Protein AF-A0A2V5WUJ1-F1 (afdb_monomer_lite)

Secondary structure (DSSP, 8-state):
-GGGGT--EEE----HHHHTT--EETTHHHHHHTPPEE-THHHHHHHHHHHHHHHHH-PPEEE-S---HHHHHHHHHHHHHT--EEE---HHHHH--GGGGG-HHHHHHTGGGGTTTTT--GGG-----TT-GGG--SSPPPP--

pLDDT: mean 93.85, std 9.17, range [52.97, 98.81]

Sequence (145 aa):
YARMFNLPVMDHCQDYSLVSDGVAHEGYWSTALGLDGWPAAGEEMIVARNIELAELTGAHLHCQHLSAAGSVRLIREALKRGVPVSGEACPHHFVLTDAAIAGSEKFWSSDGKGVFDCRNRESNRPAWLAYDTNLKMNPPLRSAR

Radius of gyration: 17.36 Å; chains: 1; bounding box: 37×26×53 Å

Foldseek 3Di:
DCVVVLHEDEDLQFDCVQQPVFQAAPDDLCVVVVGRHGYLCRRLVSLLVVLVVQVVPVHAYEYEADQHPNSVVSQVVSVVVVRNYYYDHDPCLVQDASLCLQWPVSCCVPVNVPPPPPDDDPVPDDTDHHRPSVQRDRVHGHHPD

Structure (mmCIF, N/CA/C/O backbone):
data_AF-A0A2V5WUJ1-F1
#
_entry.id   AF-A0A2V5WUJ1-F1
#
loop_
_atom_site.group_PDB
_atom_site.id
_atom_site.type_symbol
_atom_site.label_atom_id
_atom_site.label_alt_id
_atom_site.label_comp_id
_atom_site.label_asym_id
_atom_site.label_entity_id
_atom_site.label_seq_id
_atom_site.pdbx_PDB_ins_code
_atom_site.Cartn_x
_atom_site.Cartn_y
_atom_site.Cartn_z
_atom_site.occupancy
_atom_site.B_iso_or_equiv
_atom_site.auth_seq_id
_atom_site.auth_comp_id
_atom_site.auth_asym_id
_atom_site.auth_atom_id
_atom_site.pdbx_PDB_model_num
ATOM 1 N N . TYR A 1 1 ? -5.887 3.883 26.376 1.00 91.25 1 TYR A N 1
ATOM 2 C CA . TYR A 1 1 ? -6.236 5.246 26.834 1.00 91.25 1 TYR A CA 1
ATOM 3 C C . TYR A 1 1 ? -6.913 6.109 25.777 1.00 91.25 1 TYR A C 1
ATOM 5 O O . TYR A 1 1 ? -7.830 6.819 26.154 1.00 91.25 1 TYR A O 1
ATOM 13 N N . ALA A 1 2 ? -6.545 6.043 24.489 1.00 95.75 2 ALA A N 1
ATOM 14 C CA . ALA A 1 2 ? -7.122 6.889 23.428 1.00 95.75 2 ALA A CA 1
ATOM 15 C C . ALA A 1 2 ? -8.664 7.014 23.465 1.00 95.75 2 ALA A C 1
ATOM 17 O O . ALA A 1 2 ? -9.196 8.122 23.445 1.00 95.75 2 ALA A O 1
ATOM 18 N N . ARG A 1 3 ? -9.374 5.893 23.667 1.00 95.00 3 ARG A N 1
ATOM 19 C CA . ARG A 1 3 ? -10.841 5.860 23.809 1.00 95.00 3 ARG A CA 1
ATOM 20 C C . ARG A 1 3 ? -11.388 6.765 24.922 1.00 95.00 3 ARG A C 1
ATOM 22 O O . ARG A 1 3 ? -12.414 7.400 24.720 1.00 95.00 3 ARG A O 1
ATOM 29 N N . MET A 1 4 ? -10.710 6.854 26.070 1.00 96.88 4 MET A N 1
ATOM 30 C CA . MET A 1 4 ? -11.145 7.690 27.204 1.00 96.88 4 MET A CA 1
ATOM 31 C C . MET A 1 4 ? -11.163 9.182 26.858 1.00 96.88 4 MET A C 1
ATOM 33 O O . MET A 1 4 ? -11.898 9.943 27.475 1.00 96.88 4 MET A O 1
ATOM 37 N N . PHE A 1 5 ? -10.367 9.584 25.867 1.00 97.38 5 PHE A N 1
ATOM 38 C CA . PHE A 1 5 ? -10.249 10.960 25.394 1.00 97.38 5 PHE A CA 1
ATOM 39 C C . PHE A 1 5 ? -10.930 11.182 24.039 1.00 97.38 5 PHE A C 1
ATOM 41 O O . PHE A 1 5 ? -10.769 12.247 23.453 1.00 97.38 5 PHE A O 1
ATOM 48 N N . ASN A 1 6 ? -11.676 10.194 23.530 1.00 95.94 6 ASN A N 1
ATOM 49 C CA . ASN A 1 6 ? -12.287 10.238 22.200 1.00 95.94 6 ASN A CA 1
ATOM 50 C C . ASN A 1 6 ? -11.272 10.539 21.073 1.00 95.94 6 ASN A C 1
ATOM 52 O O . ASN A 1 6 ? -11.563 11.281 20.136 1.00 95.94 6 ASN A O 1
ATOM 56 N N . LEU A 1 7 ? -10.061 9.981 21.182 1.00 97.94 7 LEU A N 1
ATOM 57 C CA . LEU A 1 7 ? -9.000 10.128 20.185 1.00 97.94 7 LEU A CA 1
ATOM 58 C C . LEU A 1 7 ? -8.845 8.846 19.353 1.00 97.94 7 LEU A C 1
ATOM 60 O O . LEU A 1 7 ? -8.974 7.749 19.910 1.00 97.94 7 LEU A O 1
ATOM 64 N N . PRO A 1 8 ? -8.536 8.958 18.046 1.00 97.88 8 PRO A N 1
ATOM 65 C CA . PRO A 1 8 ? -8.165 7.807 17.238 1.00 97.88 8 PRO A CA 1
ATOM 66 C C . PRO A 1 8 ? -6.757 7.311 17.590 1.00 97.88 8 PRO A C 1
ATOM 68 O O . PRO A 1 8 ? -5.893 8.079 18.015 1.00 97.88 8 PRO A O 1
ATOM 71 N N . VAL A 1 9 ? -6.516 6.024 17.361 1.00 98.31 9 VAL A N 1
ATOM 72 C CA . VAL A 1 9 ? -5.173 5.448 17.268 1.00 98.31 9 VAL A CA 1
ATOM 73 C C . VAL A 1 9 ? -4.807 5.392 15.792 1.00 98.31 9 VAL A C 1
ATOM 75 O O . VAL A 1 9 ? -5.468 4.701 15.021 1.00 98.31 9 VAL A O 1
ATOM 78 N N . MET A 1 10 ? -3.779 6.139 15.403 1.00 98.38 10 MET A N 1
ATOM 79 C CA . MET A 1 10 ? -3.238 6.131 14.045 1.00 98.38 10 MET A CA 1
ATOM 80 C C . MET A 1 10 ? -2.026 5.210 13.995 1.00 98.38 10 MET A C 1
ATOM 82 O O . MET A 1 10 ? -1.156 5.333 14.857 1.00 98.38 10 MET A O 1
ATOM 86 N N . ASP A 1 11 ? -1.969 4.310 13.015 1.00 98.25 11 ASP A N 1
ATOM 87 C CA . ASP A 1 11 ? -0.849 3.376 12.883 1.00 98.25 11 ASP A CA 1
ATOM 88 C C . ASP A 1 11 ? -0.275 3.342 11.466 1.00 98.25 11 ASP A C 1
ATOM 90 O O . ASP A 1 11 ? -1.006 3.183 10.480 1.00 98.25 11 ASP A O 1
ATOM 94 N N . HIS A 1 12 ? 1.053 3.424 11.401 1.00 98.00 12 HIS A N 1
ATOM 95 C CA . HIS A 1 12 ? 1.844 3.053 10.238 1.00 98.00 12 HIS A CA 1
ATOM 96 C C . HIS A 1 12 ? 1.927 1.525 10.229 1.00 98.00 12 HIS A C 1
ATOM 98 O O . HIS A 1 12 ? 2.730 0.925 10.943 1.00 98.00 12 HIS A O 1
ATOM 104 N N . CYS A 1 13 ? 1.044 0.886 9.463 1.00 98.06 13 CYS A N 1
ATOM 105 C CA . CYS A 1 13 ? 0.855 -0.558 9.531 1.00 98.06 13 CYS A CA 1
ATOM 106 C C . CYS A 1 13 ? 2.036 -1.305 8.885 1.00 98.06 13 CYS A C 1
ATOM 108 O O . CYS A 1 13 ? 2.023 -1.572 7.686 1.00 98.06 13 CYS A O 1
ATOM 110 N N . GLN A 1 14 ? 3.054 -1.635 9.685 1.00 97.25 14 GLN A N 1
ATOM 111 C CA . GLN A 1 14 ? 4.263 -2.332 9.244 1.00 97.25 14 GLN A CA 1
ATOM 112 C C . GLN A 1 14 ? 4.729 -3.370 10.269 1.00 97.25 14 GLN A C 1
ATOM 114 O O . GLN A 1 14 ? 5.024 -3.048 11.422 1.00 97.25 14 GLN A O 1
ATOM 119 N N . ASP A 1 15 ? 4.848 -4.619 9.828 1.00 97.62 15 ASP A N 1
ATOM 120 C CA . ASP A 1 15 ? 5.554 -5.661 10.559 1.00 97.62 15 ASP A CA 1
ATOM 121 C C . ASP A 1 15 ? 7.047 -5.635 10.202 1.00 97.62 15 ASP A C 1
ATOM 123 O O . ASP A 1 15 ? 7.449 -5.995 9.095 1.00 97.62 15 ASP A O 1
ATOM 127 N N . TYR A 1 16 ? 7.885 -5.210 11.146 1.00 94.81 16 TYR A N 1
ATOM 128 C CA . TYR A 1 16 ? 9.328 -5.085 10.923 1.00 94.81 16 TYR A CA 1
ATOM 129 C C . TYR A 1 16 ? 10.034 -6.425 10.679 1.00 94.81 16 TYR A C 1
ATOM 131 O O . TYR A 1 16 ? 11.081 -6.437 10.038 1.00 94.81 16 TYR A O 1
ATOM 139 N N . SER A 1 17 ? 9.476 -7.545 11.153 1.00 95.62 17 SER A N 1
ATOM 140 C CA . SER A 1 17 ? 10.084 -8.867 10.968 1.00 95.62 17 SER A CA 1
ATOM 141 C C . SER A 1 17 ? 9.873 -9.417 9.559 1.00 95.62 17 SER A C 1
ATOM 143 O O . SER A 1 17 ? 10.749 -10.099 9.036 1.00 95.62 17 SER A O 1
ATOM 145 N N . LEU A 1 18 ? 8.743 -9.085 8.929 1.00 95.31 18 LEU A N 1
ATOM 146 C CA . LEU A 1 18 ? 8.454 -9.468 7.546 1.00 95.31 18 LEU A CA 1
ATOM 147 C C . LEU A 1 18 ? 9.072 -8.522 6.525 1.00 95.31 18 LEU A C 1
ATOM 149 O O . LEU A 1 18 ? 9.441 -8.945 5.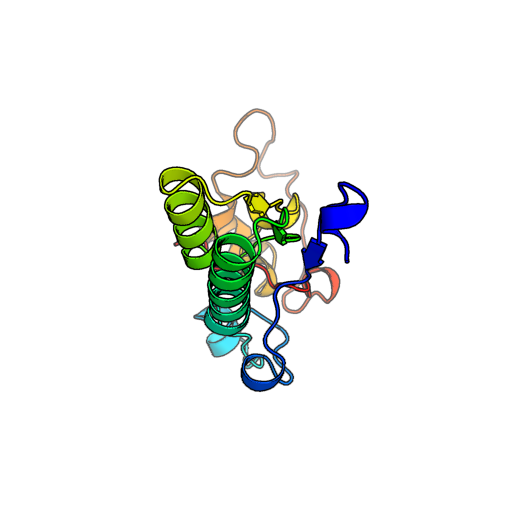436 1.00 95.31 18 LEU A O 1
ATOM 153 N N . VAL A 1 19 ? 9.138 -7.237 6.857 1.00 94.31 19 VAL A N 1
ATOM 154 C CA . VAL A 1 19 ? 9.636 -6.215 5.937 1.00 94.31 19 VAL A CA 1
ATOM 155 C C . VAL A 1 19 ? 11.158 -6.176 5.893 1.00 94.31 19 VAL A C 1
ATOM 157 O O . VAL A 1 19 ? 11.712 -5.979 4.815 1.00 94.31 19 VAL A O 1
ATOM 160 N N . SER A 1 20 ? 11.825 -6.379 7.037 1.00 91.62 20 SER A N 1
ATOM 161 C CA . SER A 1 20 ? 13.285 -6.314 7.179 1.00 91.62 20 SER A CA 1
ATOM 162 C C . SER A 1 20 ? 13.879 -5.109 6.430 1.00 91.62 20 SER A C 1
ATOM 164 O O . SER A 1 20 ? 13.492 -3.971 6.695 1.00 91.62 20 SER A O 1
ATOM 166 N N . ASP A 1 21 ? 14.773 -5.361 5.473 1.00 93.75 21 ASP A N 1
ATOM 167 C CA . ASP A 1 21 ? 15.486 -4.355 4.687 1.00 93.75 21 ASP A CA 1
ATOM 168 C C . ASP A 1 21 ? 14.842 -4.115 3.308 1.00 93.75 21 ASP A C 1
ATOM 170 O O . ASP A 1 21 ? 15.463 -3.537 2.420 1.00 93.75 21 ASP A O 1
ATOM 174 N N . GLY A 1 22 ? 13.589 -4.546 3.110 1.00 95.62 22 GLY A N 1
ATOM 175 C CA . GLY A 1 22 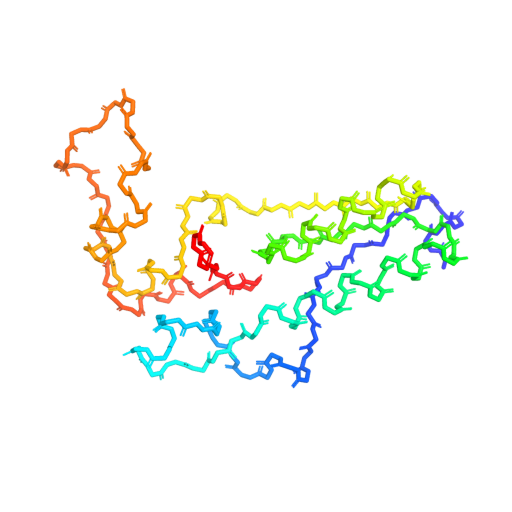? 12.868 -4.397 1.849 1.00 95.62 22 GLY A CA 1
ATOM 176 C C . GLY A 1 22 ? 12.771 -2.937 1.392 1.00 95.62 22 GLY A C 1
ATOM 177 O O . GLY A 1 22 ? 12.324 -2.054 2.130 1.00 95.62 22 GLY A O 1
ATOM 178 N N . VAL A 1 23 ? 13.156 -2.677 0.141 1.00 96.12 23 VAL A N 1
ATOM 179 C CA . VAL A 1 23 ? 13.206 -1.325 -0.453 1.00 96.12 23 VAL A CA 1
ATOM 180 C C . VAL A 1 23 ? 12.164 -1.098 -1.547 1.00 96.12 23 VAL A C 1
ATOM 182 O O . VAL A 1 23 ? 11.916 0.044 -1.934 1.00 96.12 23 VAL A O 1
ATOM 185 N N . ALA A 1 24 ? 11.544 -2.167 -2.042 1.00 97.19 24 ALA A N 1
ATOM 186 C CA . ALA A 1 24 ? 10.500 -2.140 -3.061 1.00 97.19 24 ALA A CA 1
ATOM 187 C C . ALA A 1 24 ? 9.419 -3.175 -2.737 1.00 97.19 24 A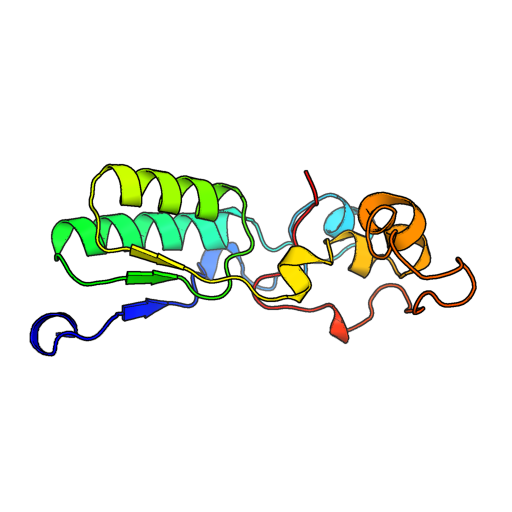LA A C 1
ATOM 189 O O . ALA A 1 24 ? 9.636 -4.070 -1.932 1.00 97.19 24 ALA A O 1
ATOM 190 N N . HIS A 1 25 ? 8.248 -3.092 -3.366 1.00 97.31 25 HIS A N 1
ATOM 191 C CA . HIS A 1 25 ? 7.239 -4.142 -3.233 1.00 97.31 25 HIS A CA 1
ATOM 192 C C . HIS A 1 25 ? 7.803 -5.495 -3.676 1.00 97.31 25 HIS A C 1
ATOM 194 O O . HIS A 1 25 ? 8.341 -5.611 -4.775 1.00 97.31 25 HIS A O 1
ATOM 200 N N . GLU A 1 26 ? 7.661 -6.520 -2.834 1.00 97.38 26 GLU A N 1
ATOM 201 C CA . GLU A 1 26 ? 7.977 -7.898 -3.214 1.00 97.38 26 GLU A CA 1
ATOM 202 C C . GLU A 1 26 ? 7.028 -8.362 -4.327 1.00 97.38 26 GLU A C 1
ATOM 204 O O . GLU A 1 26 ? 5.822 -8.485 -4.113 1.00 97.38 26 GLU A O 1
ATOM 209 N N . GLY A 1 27 ? 7.572 -8.574 -5.523 1.00 96.50 27 GLY A N 1
ATOM 210 C CA . GLY A 1 27 ? 6.802 -8.813 -6.733 1.00 96.50 27 GLY A CA 1
ATOM 211 C C . GLY A 1 27 ? 7.695 -8.944 -7.964 1.00 96.50 27 GLY A C 1
ATOM 212 O O . GLY A 1 27 ? 8.902 -9.191 -7.868 1.00 96.50 27 GLY A O 1
ATOM 213 N N . TYR A 1 28 ? 7.096 -8.776 -9.143 1.00 96.94 28 TYR A N 1
ATOM 214 C CA . TYR A 1 28 ? 7.807 -8.932 -10.412 1.00 96.94 28 TYR A CA 1
ATOM 215 C C . TYR A 1 28 ? 8.975 -7.947 -10.543 1.00 96.94 28 TYR A C 1
ATOM 217 O O . TYR A 1 28 ? 10.085 -8.357 -10.881 1.00 96.94 28 TYR A O 1
ATOM 225 N N . TRP A 1 29 ? 8.752 -6.659 -10.255 1.00 96.75 29 TRP A N 1
ATOM 226 C CA . TRP A 1 29 ? 9.764 -5.630 -10.494 1.00 96.75 29 TRP A CA 1
ATOM 227 C C . TRP A 1 29 ? 10.915 -5.656 -9.495 1.00 96.75 29 TRP A C 1
ATOM 229 O O . TRP A 1 29 ? 12.053 -5.479 -9.916 1.00 96.75 29 TRP A O 1
ATOM 239 N N . SER A 1 30 ? 10.674 -5.946 -8.213 1.00 96.81 30 SER A N 1
ATOM 240 C CA . SER A 1 30 ? 11.774 -6.163 -7.259 1.00 96.81 30 SER A CA 1
ATOM 241 C C . SER A 1 30 ? 12.633 -7.358 -7.662 1.00 96.81 30 SER A C 1
ATOM 243 O O . SER A 1 30 ? 13.853 -7.232 -7.718 1.00 96.81 30 SER A O 1
ATOM 245 N N . THR A 1 31 ? 12.011 -8.467 -8.073 1.00 97.50 31 THR A N 1
ATOM 246 C CA . THR A 1 31 ? 12.729 -9.655 -8.563 1.00 97.50 31 THR A CA 1
ATOM 247 C C . THR A 1 31 ? 13.545 -9.347 -9.821 1.00 97.50 31 THR A C 1
ATOM 249 O O . THR A 1 31 ? 14.730 -9.666 -9.890 1.00 97.50 31 THR A O 1
ATOM 252 N N . ALA A 1 32 ? 12.935 -8.701 -10.819 1.00 97.31 32 ALA A N 1
ATOM 253 C CA . ALA A 1 32 ? 13.588 -8.385 -12.089 1.00 97.31 32 ALA A CA 1
ATOM 254 C C . ALA A 1 32 ? 14.744 -7.381 -11.937 1.00 97.31 32 ALA A C 1
ATOM 256 O O . ALA A 1 3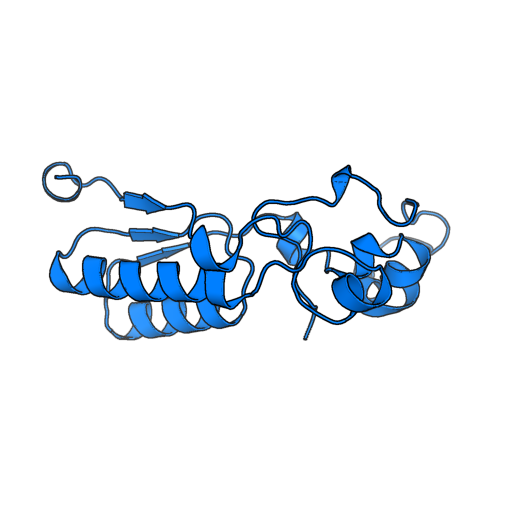2 ? 15.698 -7.425 -12.711 1.00 97.31 32 ALA A O 1
ATOM 257 N N . LEU A 1 33 ? 14.651 -6.479 -10.957 1.00 96.75 33 LEU A N 1
ATOM 258 C CA . LEU A 1 33 ? 15.643 -5.438 -10.686 1.00 96.75 33 LEU A CA 1
ATOM 259 C C . LEU A 1 33 ? 16.663 -5.834 -9.604 1.00 96.75 33 LEU A C 1
ATOM 261 O O . LEU A 1 33 ? 17.574 -5.050 -9.341 1.00 96.75 33 LEU A O 1
ATOM 265 N N . GLY A 1 34 ? 16.528 -7.013 -8.987 1.00 97.38 34 GLY A N 1
ATOM 266 C CA . GLY A 1 34 ? 17.419 -7.483 -7.922 1.00 97.38 34 GLY A CA 1
ATOM 267 C C . GLY A 1 34 ? 17.325 -6.663 -6.632 1.00 97.38 34 GLY A C 1
ATOM 268 O O . GLY A 1 34 ? 18.344 -6.419 -5.993 1.00 97.38 34 GLY A O 1
ATOM 269 N N . LEU A 1 35 ? 16.126 -6.190 -6.286 1.00 96.62 35 LEU A N 1
ATOM 270 C CA . LEU A 1 35 ? 15.860 -5.398 -5.085 1.00 96.62 35 LEU A CA 1
ATOM 271 C C . LEU A 1 35 ? 15.242 -6.257 -3.982 1.00 96.62 35 LEU A C 1
ATOM 273 O O . LEU A 1 35 ? 14.381 -7.093 -4.259 1.00 96.62 35 LEU A O 1
ATOM 277 N N . ASP A 1 36 ? 15.608 -5.972 -2.733 1.00 96.81 36 ASP A N 1
ATOM 278 C CA . ASP A 1 36 ? 14.994 -6.610 -1.572 1.00 96.81 36 ASP A CA 1
ATOM 279 C C . ASP A 1 36 ? 13.506 -6.243 -1.473 1.00 96.81 36 ASP A C 1
ATOM 281 O O . ASP A 1 36 ? 13.111 -5.068 -1.510 1.00 96.81 36 ASP A O 1
ATOM 285 N N . GLY A 1 37 ? 12.673 -7.279 -1.390 1.00 96.88 37 GLY A N 1
ATOM 286 C CA . GLY A 1 37 ? 11.223 -7.176 -1.434 1.00 96.88 37 GLY A CA 1
ATOM 287 C C . GLY A 1 37 ? 10.596 -6.908 -0.068 1.00 96.88 37 GLY A C 1
ATOM 288 O O . GLY A 1 37 ? 10.947 -7.512 0.936 1.00 96.88 37 GLY A O 1
ATOM 289 N N . TRP A 1 38 ? 9.596 -6.034 -0.057 1.00 97.25 38 TRP A N 1
ATOM 290 C CA . TRP A 1 38 ? 8.687 -5.784 1.053 1.00 97.25 38 TRP A CA 1
ATOM 291 C C . TRP A 1 38 ? 7.353 -6.496 0.759 1.00 97.25 38 TRP A C 1
ATOM 293 O O . TRP A 1 38 ? 6.573 -6.009 -0.081 1.00 97.25 38 TRP A O 1
ATOM 303 N N . PRO A 1 39 ? 7.027 -7.607 1.447 1.00 97.25 39 PRO A N 1
ATOM 304 C CA . PRO A 1 39 ? 5.788 -8.360 1.238 1.00 97.25 39 PRO A CA 1
ATOM 305 C C . PRO A 1 39 ? 4.538 -7.541 1.573 1.00 97.25 39 PRO A C 1
ATOM 307 O O . PRO A 1 39 ? 4.493 -6.832 2.579 1.00 97.25 39 PRO A O 1
ATOM 310 N N . ALA A 1 40 ? 3.464 -7.686 0.792 1.00 97.69 40 ALA A N 1
ATOM 311 C CA . ALA A 1 40 ? 2.158 -7.110 1.149 1.00 97.69 40 ALA A CA 1
ATOM 312 C C . ALA A 1 40 ? 1.685 -7.578 2.542 1.00 97.69 40 ALA A C 1
ATOM 314 O O . ALA A 1 40 ? 1.143 -6.781 3.307 1.00 97.69 40 ALA A O 1
ATOM 315 N N . ALA A 1 41 ? 2.000 -8.826 2.913 1.00 97.75 41 ALA A N 1
ATOM 316 C CA . ALA A 1 41 ? 1.702 -9.397 4.227 1.00 97.75 41 ALA A CA 1
ATOM 317 C C . ALA A 1 41 ? 2.248 -8.565 5.404 1.00 97.75 41 ALA A C 1
ATOM 319 O O . ALA A 1 41 ? 1.609 -8.519 6.453 1.00 97.75 41 ALA A O 1
ATOM 320 N N . GLY A 1 42 ? 3.373 -7.858 5.224 1.00 97.62 42 GLY A N 1
ATOM 321 C CA . GLY A 1 42 ? 3.933 -6.978 6.253 1.00 97.62 42 GLY A CA 1
ATOM 322 C C . GLY A 1 42 ? 3.021 -5.801 6.617 1.00 97.62 42 GLY A C 1
ATOM 323 O O . GLY A 1 42 ? 3.062 -5.330 7.748 1.00 97.62 42 GLY A O 1
ATOM 324 N N . GLU A 1 43 ? 2.169 -5.346 5.694 1.00 98.56 43 GLU A N 1
ATOM 325 C CA . GLU A 1 43 ? 1.126 -4.346 5.972 1.00 98.56 43 GLU A CA 1
ATOM 326 C C . GLU A 1 43 ? -0.169 -5.027 6.438 1.00 98.56 43 GLU A C 1
ATOM 328 O O . GLU A 1 43 ? -0.732 -4.682 7.480 1.00 98.56 43 GLU A O 1
ATOM 333 N N . GLU A 1 44 ? -0.616 -6.043 5.692 1.00 98.62 44 GLU A N 1
ATOM 334 C CA . GLU A 1 44 ? -1.913 -6.698 5.892 1.00 98.62 44 GLU A CA 1
ATOM 335 C C . GLU A 1 44 ? -2.053 -7.328 7.284 1.00 98.62 44 GLU A C 1
ATOM 337 O O . GLU A 1 44 ? -3.118 -7.235 7.898 1.00 98.62 44 GLU A O 1
ATOM 342 N N . MET A 1 45 ? -0.984 -7.926 7.819 1.00 98.31 45 MET A N 1
ATOM 343 C CA . MET A 1 45 ? -1.003 -8.538 9.151 1.00 98.31 45 MET A CA 1
ATOM 344 C C . MET A 1 45 ? -1.214 -7.515 10.264 1.00 98.31 45 MET A C 1
ATOM 346 O O . MET A 1 45 ? -1.943 -7.784 11.221 1.00 98.31 45 MET A O 1
ATOM 350 N N . ILE A 1 46 ? -0.612 -6.332 10.139 1.00 98.69 46 ILE A N 1
ATOM 351 C CA . ILE A 1 46 ? -0.762 -5.271 11.133 1.00 98.69 46 ILE A CA 1
ATOM 352 C C . ILE A 1 46 ? -2.153 -4.654 11.056 1.00 98.69 46 ILE A C 1
ATOM 354 O O . ILE A 1 46 ? -2.780 -4.447 12.095 1.00 98.69 46 ILE A O 1
ATOM 358 N N . VAL A 1 47 ? -2.677 -4.451 9.844 1.00 98.81 47 VAL A N 1
ATOM 359 C CA . VAL A 1 47 ? -4.066 -4.017 9.640 1.00 98.81 47 VAL A CA 1
ATOM 360 C C . VAL A 1 47 ? -5.038 -5.013 10.276 1.00 98.81 47 VAL A C 1
ATOM 362 O O . VAL A 1 47 ? -5.882 -4.606 11.073 1.00 98.81 47 VAL A O 1
ATOM 365 N N . ALA A 1 48 ? -4.890 -6.313 9.998 1.00 98.75 48 ALA A N 1
ATOM 366 C CA . ALA A 1 48 ? -5.737 -7.359 10.575 1.00 98.75 48 ALA A CA 1
ATOM 367 C C . ALA A 1 48 ? -5.672 -7.368 12.110 1.00 98.75 48 ALA A C 1
ATOM 369 O O . ALA A 1 48 ? -6.705 -7.290 12.772 1.00 98.75 48 ALA A O 1
ATOM 370 N N . ARG A 1 49 ? -4.464 -7.379 12.687 1.00 98.69 49 ARG A N 1
ATOM 371 C CA . ARG A 1 49 ? -4.260 -7.316 14.143 1.00 98.69 49 ARG A CA 1
ATOM 372 C C . ARG A 1 49 ? -4.943 -6.095 14.752 1.00 98.69 49 ARG A C 1
ATOM 374 O O . ARG A 1 49 ? -5.619 -6.205 15.771 1.00 98.69 49 ARG A O 1
ATOM 381 N N . ASN A 1 50 ? -4.741 -4.924 14.158 1.00 98.69 50 ASN A N 1
ATOM 382 C CA . ASN A 1 50 ? -5.278 -3.683 14.693 1.00 98.69 50 ASN A CA 1
ATOM 383 C C . ASN A 1 50 ? -6.807 -3.650 14.622 1.00 98.69 50 ASN A C 1
ATOM 385 O O . ASN A 1 50 ? -7.429 -3.135 15.548 1.00 98.69 50 ASN A O 1
ATOM 389 N N . ILE A 1 51 ? -7.411 -4.221 13.575 1.00 98.81 51 ILE A N 1
ATOM 390 C CA . ILE A 1 51 ? -8.865 -4.393 13.470 1.00 98.81 51 ILE A CA 1
ATOM 391 C C . ILE A 1 51 ? -9.389 -5.221 14.647 1.00 98.81 51 ILE A C 1
ATOM 393 O O . ILE A 1 51 ? -10.317 -4.776 15.317 1.00 98.81 51 ILE A O 1
ATOM 397 N N . GLU A 1 52 ? -8.773 -6.367 14.950 1.00 98.62 52 GLU A N 1
ATOM 398 C CA . GLU A 1 52 ? -9.180 -7.212 16.086 1.00 98.62 52 GLU A CA 1
ATOM 399 C C . GLU A 1 52 ? -9.058 -6.465 17.425 1.00 98.62 52 GLU A C 1
ATOM 401 O O . GLU A 1 52 ? -9.940 -6.531 18.282 1.00 98.62 52 GLU A O 1
ATOM 406 N N . LEU A 1 53 ? -7.991 -5.678 17.602 1.00 98.38 53 LEU A N 1
ATOM 407 C CA . LEU A 1 53 ? -7.816 -4.842 18.793 1.00 98.38 53 LEU A CA 1
ATOM 408 C C . LEU A 1 53 ? -8.860 -3.719 18.873 1.00 98.38 53 LEU A C 1
ATOM 410 O O . LEU A 1 53 ? -9.348 -3.411 19.962 1.00 98.38 53 LEU A O 1
ATOM 414 N N . ALA A 1 54 ? -9.216 -3.100 17.749 1.00 98.38 54 ALA A N 1
ATOM 415 C CA . ALA A 1 54 ? -10.262 -2.083 17.685 1.00 98.38 54 ALA A CA 1
ATOM 416 C C . ALA A 1 54 ? -11.641 -2.682 17.997 1.00 98.38 54 ALA A C 1
ATOM 418 O O . ALA A 1 54 ? -12.412 -2.078 18.741 1.00 98.38 54 ALA A O 1
ATOM 419 N N . GLU A 1 55 ? -11.921 -3.889 17.504 1.00 98.06 55 GLU A N 1
ATOM 420 C CA . GLU A 1 55 ? -13.152 -4.642 17.764 1.00 98.06 55 GLU A CA 1
ATOM 421 C C . GLU A 1 55 ? -13.267 -5.018 19.250 1.00 98.06 55 GLU A C 1
ATOM 423 O O . GLU A 1 55 ? -14.292 -4.753 19.878 1.00 98.06 55 GLU A O 1
ATOM 428 N N . LEU A 1 56 ? -12.180 -5.504 19.858 1.00 97.94 56 LEU A N 1
ATOM 429 C CA . LEU A 1 56 ? -12.123 -5.832 21.286 1.00 97.94 56 LEU A CA 1
ATOM 430 C C . LEU A 1 56 ? -12.266 -4.598 22.190 1.00 97.94 56 LEU A C 1
ATOM 432 O O . LEU A 1 56 ? -12.935 -4.637 23.223 1.00 97.94 56 LEU A O 1
ATOM 436 N N . THR A 1 57 ? -11.587 -3.502 21.849 1.00 97.38 57 THR A N 1
ATOM 437 C CA . THR A 1 57 ? -11.468 -2.335 22.739 1.00 97.38 57 THR A CA 1
ATOM 438 C C . THR A 1 57 ? -12.507 -1.252 22.475 1.00 97.38 57 THR A C 1
ATOM 440 O O . THR A 1 57 ? -12.688 -0.370 23.321 1.00 97.38 57 THR A O 1
ATOM 443 N N . GLY A 1 58 ? -13.169 -1.270 21.317 1.00 97.06 58 GLY A N 1
ATOM 444 C CA . GLY A 1 58 ? -14.049 -0.206 20.830 1.00 97.06 58 GLY A CA 1
ATOM 445 C C . GLY A 1 58 ? -13.340 1.130 20.578 1.00 97.06 58 GLY A C 1
ATOM 446 O O . GLY A 1 58 ? -14.002 2.167 20.549 1.00 97.06 58 GLY A O 1
ATOM 447 N N . ALA A 1 59 ? -12.007 1.151 20.488 1.00 97.94 59 ALA A N 1
ATOM 448 C CA . ALA A 1 59 ? -11.246 2.351 20.147 1.00 97.94 59 ALA A CA 1
ATOM 449 C C . ALA A 1 59 ? -11.244 2.573 18.627 1.00 97.94 59 ALA A C 1
ATOM 451 O O . ALA A 1 59 ? -11.141 1.614 17.871 1.00 97.94 59 ALA A O 1
ATOM 452 N N . HIS A 1 60 ? -11.315 3.832 18.181 1.00 98.56 60 HIS A N 1
ATOM 453 C CA . HIS A 1 60 ? -11.235 4.150 16.755 1.00 98.56 60 HIS A CA 1
ATOM 454 C C . HIS A 1 60 ? -9.806 3.945 16.240 1.00 98.56 60 HIS A C 1
ATOM 456 O O . HIS A 1 60 ? -8.873 4.585 16.726 1.00 98.56 60 HIS A O 1
ATOM 462 N N . LEU A 1 61 ? -9.653 3.072 15.249 1.00 98.62 61 LEU A N 1
ATOM 463 C CA . LEU A 1 61 ? -8.406 2.831 14.529 1.00 98.62 61 LEU A CA 1
ATOM 464 C C . LEU A 1 61 ? -8.384 3.606 13.208 1.00 98.62 61 LEU A C 1
ATOM 466 O O . LEU A 1 61 ? -9.366 3.602 12.468 1.00 98.62 61 LEU A O 1
ATOM 470 N N . HIS A 1 62 ? -7.240 4.193 12.874 1.00 98.75 62 HIS A N 1
ATOM 471 C CA . HIS A 1 62 ? -6.978 4.784 11.568 1.00 98.75 62 HIS A CA 1
ATOM 472 C C . HIS A 1 62 ? -5.677 4.225 10.971 1.00 98.75 62 HIS A C 1
ATOM 474 O O . HIS A 1 62 ? -4.591 4.457 11.503 1.00 98.75 62 HIS A O 1
ATOM 480 N N . CYS A 1 63 ? -5.781 3.484 9.869 1.00 98.69 63 CYS A N 1
ATOM 481 C CA . CYS A 1 63 ? -4.630 2.913 9.169 1.00 98.69 63 CYS A CA 1
ATOM 482 C C . CYS A 1 63 ? -4.053 3.915 8.161 1.00 98.69 63 CYS A C 1
ATOM 484 O O . CYS A 1 63 ? -4.737 4.306 7.211 1.00 98.69 63 CYS A O 1
ATOM 486 N N . GLN A 1 64 ? -2.798 4.313 8.363 1.00 98.50 64 GLN A N 1
ATOM 487 C CA . GLN A 1 64 ? -2.133 5.302 7.517 1.00 98.50 64 GLN A CA 1
ATOM 488 C C . GLN A 1 64 ? -1.744 4.719 6.158 1.00 98.50 64 GLN A C 1
ATOM 490 O O . GLN A 1 64 ? -1.410 3.535 6.061 1.00 98.50 64 GLN A O 1
ATOM 495 N N . HIS A 1 65 ? -1.778 5.584 5.138 1.00 98.00 65 HIS A N 1
ATOM 496 C CA . HIS A 1 65 ? -1.244 5.403 3.779 1.00 98.00 65 HIS A CA 1
ATOM 497 C C . HIS A 1 65 ? -1.249 3.947 3.265 1.00 98.00 65 HIS A C 1
ATOM 499 O O . HIS A 1 65 ? -0.203 3.388 2.945 1.00 98.00 65 HIS A O 1
ATOM 505 N N . LEU A 1 66 ? -2.421 3.313 3.222 1.00 98.06 66 LEU A N 1
ATOM 506 C CA . LEU A 1 66 ? -2.581 1.927 2.788 1.00 98.06 66 LEU A CA 1
ATOM 507 C C . LEU A 1 66 ? -2.087 1.738 1.353 1.00 98.06 66 LEU A C 1
ATOM 509 O O . LEU A 1 66 ? -2.398 2.541 0.470 1.00 98.06 66 LEU A O 1
ATOM 513 N N . SER A 1 67 ? -1.379 0.635 1.117 1.00 97.69 67 SER A N 1
ATOM 514 C CA . SER A 1 67 ? -0.862 0.284 -0.208 1.00 97.69 67 SER A CA 1
ATOM 515 C C . SER A 1 67 ? -1.359 -1.074 -0.700 1.00 97.69 67 SER A C 1
ATOM 517 O O . SER A 1 67 ? -1.489 -1.273 -1.906 1.00 97.69 67 SER A O 1
ATOM 519 N N . ALA A 1 68 ? -1.662 -2.016 0.201 1.00 97.25 68 ALA A N 1
ATOM 520 C CA . ALA A 1 68 ? -1.977 -3.392 -0.165 1.00 97.25 68 ALA A CA 1
ATOM 521 C C . ALA A 1 68 ? -3.480 -3.629 -0.394 1.00 97.25 68 ALA A C 1
ATOM 523 O O . ALA A 1 68 ? -4.344 -3.214 0.387 1.00 97.25 68 ALA A O 1
ATOM 524 N N . ALA A 1 69 ? -3.807 -4.388 -1.444 1.00 97.12 69 ALA A N 1
ATOM 525 C CA . ALA A 1 69 ? -5.187 -4.755 -1.762 1.00 97.12 69 ALA A CA 1
ATOM 526 C C . ALA A 1 69 ? -5.860 -5.560 -0.632 1.00 97.12 69 ALA A C 1
ATOM 528 O O . ALA A 1 69 ? -7.059 -5.389 -0.380 1.00 97.12 69 ALA A O 1
ATOM 529 N N . GLY A 1 70 ? -5.107 -6.412 0.076 1.00 98.06 70 GLY A N 1
ATOM 530 C CA . GLY A 1 70 ? -5.626 -7.139 1.229 1.00 98.06 70 GLY A CA 1
ATOM 531 C C . GLY A 1 70 ? -5.950 -6.230 2.408 1.00 98.06 70 GLY A C 1
ATOM 532 O O . GLY A 1 70 ? -7.001 -6.417 3.014 1.00 98.06 70 GLY A O 1
ATOM 533 N N . SER A 1 71 ? -5.165 -5.179 2.660 1.00 98.50 71 SER A N 1
ATOM 534 C CA . SER A 1 71 ? -5.475 -4.173 3.684 1.00 98.50 71 SER A CA 1
ATOM 535 C C . SER A 1 71 ? -6.812 -3.489 3.403 1.00 98.50 71 SER A C 1
ATOM 537 O O . SER A 1 71 ? -7.667 -3.387 4.282 1.00 98.50 71 SER A O 1
ATOM 539 N N . VAL A 1 72 ? -7.054 -3.093 2.148 1.00 98.19 72 VAL A N 1
ATOM 540 C CA . VAL A 1 72 ? -8.334 -2.493 1.733 1.00 98.19 72 VAL A CA 1
ATOM 541 C C . VAL A 1 72 ? -9.495 -3.479 1.905 1.00 98.19 72 VAL A C 1
ATOM 543 O O . VAL A 1 72 ? -10.585 -3.091 2.333 1.00 98.19 72 VAL A O 1
ATOM 546 N N . ARG A 1 73 ? -9.287 -4.764 1.583 1.00 98.62 73 ARG A N 1
ATOM 547 C CA . ARG A 1 73 ? -10.283 -5.823 1.814 1.00 98.62 73 ARG A CA 1
ATOM 548 C C . ARG A 1 73 ? -10.605 -5.968 3.305 1.00 98.62 73 ARG A C 1
ATOM 550 O O . ARG A 1 73 ? -11.784 -5.948 3.648 1.00 98.62 73 ARG A O 1
ATOM 557 N N . LEU A 1 74 ? -9.589 -6.036 4.162 1.00 98.81 74 LEU A N 1
ATOM 558 C CA . LEU A 1 74 ? -9.734 -6.162 5.614 1.00 98.81 74 LEU A CA 1
ATOM 559 C C . LEU A 1 74 ? -10.506 -4.980 6.214 1.00 98.81 74 LEU A C 1
ATOM 561 O O . LEU A 1 74 ? -11.469 -5.187 6.950 1.00 98.81 74 LEU A O 1
ATOM 565 N N . ILE A 1 75 ? -10.160 -3.745 5.836 1.00 98.62 75 ILE A N 1
ATOM 566 C CA . ILE A 1 75 ? -10.891 -2.544 6.273 1.00 98.62 75 ILE A CA 1
ATOM 567 C C . ILE A 1 75 ? -12.357 -2.605 5.832 1.00 98.62 75 ILE A C 1
ATOM 569 O O . ILE A 1 75 ? -13.259 -2.346 6.628 1.00 98.62 75 ILE A O 1
ATOM 573 N N . ARG A 1 76 ? -12.625 -3.002 4.582 1.00 98.69 76 ARG A N 1
ATOM 574 C CA . ARG A 1 76 ? -13.997 -3.151 4.071 1.00 98.69 76 ARG A CA 1
ATOM 575 C C . ARG A 1 76 ? -14.801 -4.181 4.867 1.00 98.69 76 ARG A C 1
ATOM 577 O O . ARG A 1 76 ? -15.993 -3.982 5.086 1.00 98.69 76 ARG A O 1
ATOM 584 N N . GLU A 1 77 ? -14.185 -5.287 5.263 1.00 98.75 77 GLU A N 1
ATOM 585 C CA . GLU A 1 77 ? -14.826 -6.333 6.065 1.00 98.75 77 GLU A CA 1
ATOM 586 C C . GLU A 1 77 ? -15.085 -5.875 7.503 1.00 98.75 77 GLU A C 1
ATOM 588 O O . GLU A 1 77 ? -16.185 -6.082 8.012 1.00 98.75 77 GLU A O 1
ATOM 593 N N . ALA A 1 78 ? -14.128 -5.191 8.127 1.00 98.69 78 ALA A N 1
ATOM 594 C CA . ALA A 1 78 ? -14.268 -4.621 9.465 1.00 98.69 78 ALA A CA 1
ATOM 595 C C . ALA A 1 78 ? -15.394 -3.576 9.536 1.00 98.69 78 ALA A C 1
ATOM 597 O O . ALA A 1 78 ? -16.234 -3.622 10.436 1.00 98.69 78 ALA A O 1
ATOM 598 N N . LEU A 1 79 ? -15.487 -2.699 8.530 1.00 98.62 79 LEU A N 1
ATOM 599 C CA . LEU A 1 79 ? -16.582 -1.732 8.410 1.00 98.62 79 LEU A CA 1
ATOM 600 C C . LEU A 1 79 ? -17.956 -2.417 8.348 1.00 98.62 79 LEU A C 1
ATOM 602 O O . LEU A 1 79 ? -18.896 -1.955 8.989 1.00 98.62 79 LEU A O 1
ATOM 606 N N . LYS A 1 80 ? -18.085 -3.548 7.636 1.00 98.62 80 LYS A N 1
ATOM 607 C CA . LYS A 1 80 ? -19.341 -4.324 7.587 1.00 98.62 80 LYS A CA 1
ATOM 608 C C . LYS A 1 80 ? -19.731 -4.921 8.941 1.00 98.62 80 LYS A C 1
ATOM 610 O O . LYS A 1 80 ? -20.919 -5.104 9.186 1.00 98.62 80 LYS A O 1
ATOM 615 N N . ARG A 1 81 ? -18.755 -5.225 9.801 1.00 98.19 81 ARG A N 1
ATOM 616 C CA . ARG A 1 81 ? -18.986 -5.697 11.177 1.00 98.19 81 ARG A CA 1
ATOM 617 C C . ARG A 1 81 ? -19.267 -4.560 12.166 1.00 98.19 81 ARG A C 1
ATOM 619 O O . ARG A 1 81 ? -19.613 -4.829 13.309 1.00 98.19 81 ARG A O 1
ATOM 626 N N . GLY A 1 82 ? -19.148 -3.300 11.740 1.00 98.44 82 GLY A N 1
ATOM 627 C CA . GLY A 1 82 ? -19.337 -2.133 12.603 1.00 98.44 82 GLY A CA 1
ATOM 628 C C . GLY A 1 82 ? -18.123 -1.798 13.473 1.00 98.44 82 GLY A C 1
ATOM 629 O O . GLY A 1 82 ? -18.260 -1.041 14.434 1.00 98.44 82 GLY A O 1
ATOM 630 N N . VAL A 1 83 ? -16.939 -2.334 13.154 1.00 98.62 83 VAL A N 1
ATOM 631 C CA . VAL A 1 83 ? -15.703 -1.978 13.863 1.00 98.62 83 VAL A CA 1
ATOM 632 C C . VAL A 1 83 ? -15.368 -0.511 13.561 1.00 98.62 83 VAL A C 1
ATOM 634 O O . VAL A 1 83 ? -15.406 -0.116 12.390 1.00 98.62 83 VAL A O 1
ATOM 637 N N . PRO A 1 84 ? -15.034 0.317 14.571 1.00 98.12 84 PRO A N 1
ATOM 638 C CA . PRO A 1 84 ? -14.671 1.714 14.357 1.00 98.12 84 PRO A CA 1
ATOM 639 C C . PRO A 1 84 ? -13.278 1.802 13.721 1.00 98.12 84 PRO A C 1
ATOM 641 O O . PRO A 1 84 ? -12.273 1.968 14.412 1.00 98.12 84 PRO A O 1
ATOM 644 N N . VAL A 1 85 ? -13.217 1.676 12.396 1.00 98.62 85 VAL A N 1
ATOM 645 C CA . VAL A 1 85 ? -11.976 1.739 11.616 1.00 98.62 85 VAL A CA 1
ATOM 646 C C . VAL A 1 85 ? -12.087 2.722 10.458 1.00 98.62 85 VAL A C 1
ATOM 648 O O . VAL A 1 85 ? -13.146 2.894 9.856 1.00 98.62 85 VAL A O 1
ATOM 651 N N . SER A 1 86 ? -10.968 3.336 10.108 1.00 98.62 86 SER A N 1
ATOM 652 C CA . SER A 1 86 ? -10.797 4.140 8.902 1.00 98.62 86 SER A CA 1
ATOM 653 C C . SER A 1 86 ? -9.396 3.929 8.324 1.00 98.62 86 SER A C 1
ATOM 655 O O . SER A 1 86 ? -8.542 3.292 8.942 1.00 98.62 86 SER A O 1
ATOM 657 N N . GLY A 1 87 ? -9.153 4.451 7.127 1.00 98.12 87 GLY A N 1
ATOM 658 C CA . GLY A 1 87 ? -7.821 4.471 6.541 1.00 98.12 87 GLY A CA 1
ATOM 659 C C . GLY A 1 87 ? -7.694 5.540 5.469 1.00 98.12 87 GLY A C 1
ATOM 660 O O . GLY A 1 87 ? -8.692 6.122 5.035 1.00 98.12 87 GLY A O 1
ATOM 661 N N . GLU A 1 88 ? -6.464 5.791 5.054 1.00 98.31 88 GLU A N 1
ATOM 662 C CA . GLU A 1 88 ? -6.109 6.746 4.006 1.00 98.31 88 GLU A CA 1
ATOM 663 C C . GLU A 1 88 ? -5.160 6.097 2.989 1.00 98.31 88 GLU A C 1
ATOM 665 O O . GLU A 1 88 ? -4.644 5.005 3.219 1.00 98.31 88 GLU A O 1
ATOM 670 N N . ALA A 1 89 ? -4.923 6.763 1.863 1.00 97.06 89 ALA A N 1
ATOM 671 C CA . ALA A 1 89 ? -3.924 6.370 0.873 1.00 97.06 89 ALA A CA 1
ATOM 672 C C . ALA A 1 89 ? -3.281 7.628 0.279 1.00 97.06 89 ALA A C 1
ATOM 674 O O . ALA A 1 89 ? -3.938 8.667 0.149 1.00 97.06 89 ALA A O 1
ATOM 675 N N . CYS A 1 90 ? -1.998 7.555 -0.076 1.00 97.00 90 CYS A N 1
ATOM 676 C CA . CYS A 1 90 ? -1.293 8.699 -0.641 1.00 97.00 90 CYS A CA 1
ATOM 677 C C . CYS A 1 90 ? -1.544 8.829 -2.154 1.00 97.00 90 CYS A C 1
ATOM 679 O O . CYS A 1 90 ? -1.724 7.821 -2.837 1.00 97.00 90 CYS A O 1
ATOM 681 N N . PRO A 1 91 ? -1.479 10.049 -2.730 1.00 95.50 91 PRO A N 1
ATOM 682 C CA . PRO A 1 91 ? -1.668 10.268 -4.168 1.00 95.50 91 PRO A CA 1
ATOM 683 C C . PRO A 1 91 ? -0.802 9.375 -5.063 1.00 95.50 91 PRO A C 1
ATOM 685 O O . PRO A 1 91 ? -1.272 8.879 -6.083 1.00 95.50 91 PRO A O 1
ATOM 688 N N . HIS A 1 92 ? 0.449 9.126 -4.674 1.00 95.31 92 HIS A N 1
ATOM 689 C CA . HIS A 1 92 ? 1.347 8.273 -5.448 1.00 95.31 92 HIS A CA 1
ATOM 690 C C . HIS A 1 92 ? 0.900 6.804 -5.481 1.00 95.31 92 HIS A C 1
ATOM 692 O O . HIS A 1 92 ? 1.118 6.166 -6.502 1.00 95.31 92 HIS A O 1
ATOM 698 N N . HIS A 1 93 ? 0.200 6.287 -4.463 1.00 96.00 93 HIS A N 1
ATOM 699 C CA . HIS A 1 93 ? -0.378 4.932 -4.492 1.00 96.00 93 HIS A CA 1
ATOM 700 C C . HIS A 1 93 ? -1.639 4.824 -5.364 1.00 96.00 93 HIS A C 1
ATOM 702 O O . HIS A 1 93 ? -2.037 3.719 -5.712 1.00 96.00 93 HIS A O 1
ATOM 708 N N . PHE A 1 94 ? -2.264 5.946 -5.743 1.00 91.69 94 PHE A N 1
ATOM 709 C CA . PHE A 1 94 ? -3.367 5.956 -6.716 1.00 91.69 94 PHE A CA 1
ATOM 710 C C . PHE A 1 94 ? -2.891 6.051 -8.166 1.00 91.69 94 PHE A C 1
ATOM 712 O O . PHE A 1 94 ? -3.622 5.668 -9.078 1.00 91.69 94 PHE A O 1
ATOM 719 N N . VAL A 1 95 ? -1.711 6.635 -8.384 1.00 92.50 95 VAL A N 1
ATOM 720 C CA . VAL A 1 95 ? -1.229 7.000 -9.722 1.00 92.50 95 VAL A CA 1
ATOM 721 C C . VAL A 1 95 ? -0.104 6.093 -10.198 1.00 92.50 95 VAL A C 1
ATOM 723 O O . VAL A 1 95 ? -0.055 5.766 -11.380 1.00 92.50 95 VAL A O 1
ATOM 726 N N . LEU A 1 96 ? 0.811 5.722 -9.306 1.00 95.69 96 LEU A N 1
ATOM 727 C CA . LEU A 1 96 ? 2.002 4.949 -9.630 1.00 95.69 96 LEU A CA 1
ATOM 728 C C . LEU A 1 96 ? 1.872 3.513 -9.127 1.00 95.69 96 LEU A C 1
ATOM 730 O O . LEU A 1 96 ? 1.171 3.225 -8.159 1.00 95.69 96 LEU A O 1
ATOM 734 N N . THR A 1 97 ? 2.618 2.631 -9.778 1.00 96.62 97 THR A N 1
ATOM 735 C CA . THR A 1 97 ? 2.773 1.220 -9.416 1.00 96.62 97 THR A CA 1
ATOM 736 C C . THR A 1 97 ? 4.257 0.904 -9.260 1.00 96.62 97 THR A C 1
ATOM 738 O O . THR A 1 97 ? 5.117 1.738 -9.564 1.00 96.62 97 THR A O 1
ATOM 741 N N . ASP A 1 98 ? 4.586 -0.298 -8.802 1.00 96.75 98 ASP A N 1
ATOM 742 C CA . ASP A 1 98 ? 5.971 -0.779 -8.717 1.00 96.75 98 ASP A CA 1
ATOM 743 C C . ASP A 1 98 ? 6.711 -0.763 -10.074 1.00 96.75 98 ASP A C 1
ATOM 745 O O . ASP A 1 98 ? 7.931 -0.598 -10.104 1.00 96.75 98 ASP A O 1
ATOM 749 N N . ALA A 1 99 ? 5.991 -0.787 -11.203 1.00 96.81 99 ALA A N 1
ATOM 750 C CA . ALA A 1 99 ? 6.553 -0.568 -12.539 1.00 96.81 99 ALA A CA 1
ATOM 751 C C . ALA A 1 99 ? 7.256 0.787 -12.706 1.00 96.81 99 ALA A C 1
ATOM 753 O O . ALA A 1 99 ? 8.166 0.906 -13.527 1.00 96.81 99 ALA A O 1
ATOM 754 N N . ALA A 1 100 ? 6.885 1.804 -11.921 1.00 96.88 100 ALA A N 1
ATOM 755 C CA . ALA A 1 100 ? 7.576 3.091 -11.919 1.00 96.88 100 ALA A CA 1
ATOM 756 C C . ALA A 1 100 ? 9.058 2.943 -11.548 1.00 96.88 100 ALA A C 1
ATOM 758 O O . ALA A 1 100 ? 9.890 3.661 -12.103 1.00 96.88 100 ALA A O 1
ATOM 759 N N . ILE A 1 101 ? 9.404 1.991 -10.673 1.00 96.88 101 ILE A N 1
ATOM 760 C CA . ILE A 1 101 ? 10.779 1.753 -10.198 1.00 96.88 101 ILE A CA 1
ATOM 761 C C . ILE A 1 101 ? 11.685 1.292 -11.350 1.00 96.88 101 ILE A C 1
ATOM 763 O O . ILE A 1 101 ? 12.876 1.605 -11.378 1.00 96.88 101 ILE A O 1
ATOM 767 N N . ALA A 1 102 ? 11.109 0.620 -12.351 1.00 96.81 102 ALA A N 1
ATOM 768 C CA . ALA A 1 102 ? 11.798 0.197 -13.567 1.00 96.81 102 ALA A CA 1
ATOM 769 C C . ALA A 1 102 ? 12.010 1.326 -14.593 1.00 96.81 102 ALA A C 1
ATOM 771 O O . ALA A 1 102 ? 12.537 1.084 -15.681 1.00 96.81 102 ALA A O 1
ATOM 772 N N . GLY A 1 103 ? 11.616 2.555 -14.253 1.00 96.75 103 GLY A N 1
ATOM 773 C CA . GLY A 1 103 ? 11.775 3.745 -15.074 1.00 96.75 103 GLY A CA 1
ATOM 774 C C . GLY A 1 103 ? 10.507 4.142 -15.826 1.00 96.75 103 GLY A C 1
ATOM 775 O O . GLY A 1 103 ? 9.615 3.336 -16.105 1.00 96.75 103 GLY A O 1
ATOM 776 N N . SER A 1 104 ? 10.453 5.424 -16.186 1.00 94.94 104 SER A N 1
ATOM 777 C CA . SER A 1 104 ? 9.304 6.047 -16.857 1.00 94.94 104 SER A CA 1
ATOM 778 C C . SER A 1 104 ? 8.869 5.325 -18.129 1.00 94.94 104 SER A C 1
ATOM 780 O O . SER A 1 104 ? 7.678 5.128 -18.337 1.00 94.94 104 SER A O 1
ATOM 782 N N . GLU A 1 105 ? 9.805 4.876 -18.966 1.00 94.25 105 GLU A N 1
ATOM 783 C CA . GLU A 1 105 ? 9.485 4.164 -20.208 1.00 94.25 105 GLU A CA 1
ATOM 784 C C . GLU A 1 105 ? 8.699 2.869 -19.941 1.00 94.25 105 GLU A C 1
ATOM 786 O O . GLU A 1 105 ? 7.684 2.604 -20.593 1.00 94.25 105 GLU A O 1
ATOM 791 N N . LYS A 1 106 ? 9.125 2.074 -18.950 1.00 95.19 106 LYS A N 1
ATOM 792 C CA . LYS A 1 106 ? 8.434 0.838 -18.559 1.00 95.19 106 LYS A CA 1
ATOM 793 C C . LYS A 1 106 ? 7.057 1.148 -17.994 1.00 95.19 106 LYS A C 1
ATOM 795 O O . LYS A 1 106 ? 6.080 0.589 -18.474 1.00 95.19 106 LYS A O 1
ATOM 800 N N . PHE A 1 107 ? 6.969 2.105 -17.076 1.00 95.25 107 PHE A N 1
ATOM 801 C CA . PHE A 1 107 ? 5.696 2.530 -16.504 1.00 95.25 107 PHE A CA 1
ATOM 802 C C . PHE A 1 107 ? 4.703 3.025 -17.566 1.00 95.25 107 PHE A C 1
ATOM 804 O O . PHE A 1 107 ? 3.583 2.526 -17.644 1.00 95.25 107 PHE A O 1
ATOM 811 N N . TRP A 1 108 ? 5.106 3.955 -18.438 1.00 92.62 108 TRP A N 1
ATOM 812 C CA . TRP A 1 108 ? 4.231 4.509 -19.478 1.00 92.62 108 TRP A CA 1
ATOM 813 C C . TRP A 1 108 ? 3.810 3.473 -20.525 1.00 92.62 108 TRP A C 1
ATOM 815 O O . TRP A 1 108 ? 2.724 3.585 -21.096 1.00 92.62 108 TRP A O 1
ATOM 825 N N . SER A 1 109 ? 4.646 2.463 -20.782 1.00 91.62 109 SER A N 1
ATOM 826 C CA . SER A 1 109 ? 4.339 1.374 -21.717 1.00 91.62 109 SER A CA 1
ATOM 827 C C . SER A 1 109 ? 3.498 0.243 -21.111 1.00 91.62 109 SER A C 1
ATOM 829 O O . SER A 1 109 ? 2.968 -0.572 -21.876 1.00 91.62 109 SER A O 1
ATOM 831 N N . SER A 1 110 ? 3.299 0.213 -19.788 1.00 91.94 110 SER A N 1
ATOM 832 C CA . SER A 1 110 ? 2.425 -0.733 -19.083 1.00 91.94 110 SER A CA 1
ATOM 833 C C . SER A 1 110 ? 1.302 -0.031 -18.307 1.00 91.94 110 SER A C 1
ATOM 835 O O . SER A 1 110 ? 0.254 0.267 -18.887 1.00 91.94 110 SER A O 1
ATOM 837 N N . ASP A 1 111 ? 1.510 0.224 -17.018 1.00 92.50 111 ASP A N 1
ATOM 838 C CA . ASP A 1 111 ? 0.485 0.595 -16.038 1.00 92.50 111 ASP A CA 1
ATOM 839 C C . ASP A 1 111 ? 0.076 2.071 -16.155 1.00 92.50 111 ASP A C 1
ATOM 841 O O . ASP A 1 111 ? -1.050 2.447 -15.838 1.00 92.50 111 ASP A O 1
ATOM 845 N N . GLY A 1 112 ? 0.965 2.908 -16.690 1.00 90.06 112 GLY A N 1
ATOM 846 C CA . GLY A 1 112 ? 0.769 4.344 -16.856 1.00 90.06 112 GLY A CA 1
ATOM 847 C C . GLY A 1 112 ? -0.087 4.747 -18.059 1.00 90.06 112 GLY A C 1
ATOM 848 O O . GLY A 1 112 ? -0.344 5.935 -18.232 1.00 90.06 112 GLY A O 1
ATOM 849 N N . LYS A 1 113 ? -0.546 3.811 -18.906 1.00 86.88 113 LYS A N 1
ATOM 850 C CA . LYS A 1 113 ? -1.277 4.142 -20.152 1.00 86.88 113 LYS A CA 1
ATOM 851 C C . LYS A 1 113 ? -2.544 4.965 -19.927 1.00 86.88 113 LYS A C 1
ATOM 853 O O . LYS A 1 113 ? -2.845 5.833 -20.737 1.00 86.88 113 LYS A O 1
ATOM 858 N N . GLY A 1 114 ? -3.282 4.675 -18.854 1.00 80.75 114 GLY A N 1
ATOM 859 C CA . GLY A 1 114 ? -4.527 5.374 -18.507 1.00 80.75 114 GLY A CA 1
ATOM 860 C C . GLY A 1 114 ? -4.316 6.641 -17.677 1.00 80.75 114 GLY A C 1
ATOM 861 O O . GLY A 1 114 ? -5.264 7.377 -17.402 1.00 80.75 114 GLY A O 1
ATOM 862 N N . VAL A 1 115 ? -3.081 6.910 -17.259 1.00 80.75 115 VAL A N 1
ATOM 863 C CA . VAL A 1 115 ? -2.751 8.075 -16.449 1.00 80.75 115 VAL A CA 1
ATOM 864 C C . VAL A 1 115 ? -2.574 9.265 -17.406 1.00 80.75 115 VAL A C 1
ATOM 866 O O . VAL A 1 115 ? -1.666 9.266 -18.232 1.00 80.75 115 VAL A O 1
ATOM 869 N N . PHE A 1 116 ? -3.453 10.276 -17.288 1.00 66.88 116 PHE A N 1
ATOM 870 C CA . PHE A 1 116 ? -3.512 11.534 -18.076 1.00 66.88 116 PHE A CA 1
ATOM 871 C C . PHE A 1 116 ? -4.341 11.574 -19.385 1.00 66.88 116 PHE A C 1
ATOM 873 O O . PHE A 1 116 ? -4.191 12.519 -20.164 1.00 66.88 116 PHE A O 1
ATOM 880 N N . ASP A 1 117 ? -5.292 10.660 -19.597 1.00 59.12 117 ASP A N 1
ATOM 881 C CA . ASP A 1 117 ? -6.059 10.527 -20.860 1.00 59.12 117 ASP A CA 1
ATOM 882 C C . ASP A 1 117 ? -7.007 11.699 -21.232 1.00 59.12 117 ASP A C 1
ATOM 884 O O . ASP A 1 117 ? -7.622 11.707 -22.291 1.00 59.12 117 ASP A O 1
ATOM 888 N N . CYS A 1 118 ? -7.154 12.745 -20.410 1.00 52.97 118 CYS A N 1
ATOM 889 C CA . CYS A 1 118 ? -8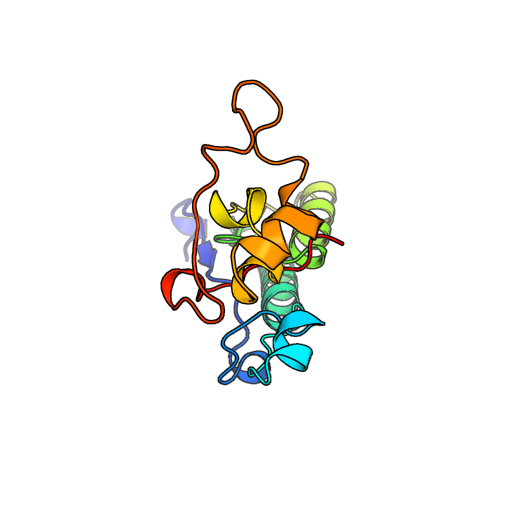.124 13.803 -20.720 1.00 52.97 118 CYS A CA 1
ATOM 890 C C . CYS A 1 118 ? -7.566 15.010 -21.496 1.00 52.97 118 CYS A C 1
ATOM 892 O O . CYS A 1 118 ? -8.369 15.721 -22.102 1.00 52.97 118 CYS A O 1
ATOM 894 N N . ARG A 1 119 ? -6.251 15.316 -21.461 1.00 54.53 119 ARG A N 1
ATOM 895 C CA . ARG A 1 119 ? -5.734 16.610 -21.991 1.00 54.53 119 ARG A CA 1
ATOM 896 C C . ARG A 1 119 ? -4.286 16.660 -22.509 1.00 54.53 119 ARG A C 1
ATOM 898 O O . ARG A 1 119 ? -3.882 17.738 -22.941 1.00 54.53 119 ARG A O 1
ATOM 905 N N . ASN A 1 120 ? -3.485 15.588 -22.476 1.00 55.44 120 ASN A N 1
ATOM 906 C CA . ASN A 1 120 ? -2.037 15.706 -22.734 1.00 55.44 120 ASN A CA 1
ATOM 907 C C . ASN A 1 120 ? -1.543 14.829 -23.898 1.00 55.44 120 ASN A C 1
ATOM 909 O O . ASN A 1 120 ? -1.819 13.635 -23.955 1.00 55.44 120 ASN A O 1
ATOM 913 N N . ARG A 1 121 ? -0.786 15.437 -24.823 1.00 58.84 121 ARG A N 1
ATOM 914 C CA . ARG A 1 121 ? -0.081 14.742 -25.915 1.00 58.84 121 ARG A CA 1
ATOM 915 C C . ARG A 1 121 ? 1.070 13.919 -25.326 1.00 58.84 121 ARG A C 1
ATOM 917 O O . ARG A 1 121 ? 1.698 14.361 -24.365 1.00 58.84 121 ARG A O 1
ATOM 924 N N . GLU A 1 122 ? 1.396 12.771 -25.928 1.00 64.06 122 GLU A N 1
ATOM 925 C CA . GLU A 1 122 ? 2.516 11.898 -25.511 1.00 64.06 122 GLU A CA 1
ATOM 926 C C . GLU A 1 122 ? 3.839 12.655 -25.290 1.00 64.06 122 GLU A C 1
ATOM 928 O O . GLU A 1 122 ? 4.639 12.272 -24.441 1.00 64.06 122 GLU A O 1
ATOM 933 N N . SER A 1 123 ? 4.026 13.778 -25.991 1.00 66.38 123 SER A N 1
ATOM 934 C CA . SER A 1 123 ? 5.200 14.651 -25.932 1.00 66.38 123 SER A CA 1
ATOM 935 C C . SER A 1 123 ? 5.457 15.350 -24.589 1.00 66.38 123 SER A C 1
ATOM 937 O O . SER A 1 123 ? 6.467 16.034 -24.476 1.00 66.38 123 SER A O 1
ATOM 939 N N . ASN A 1 124 ? 4.560 15.252 -23.601 1.00 76.44 124 ASN A N 1
ATOM 940 C CA . ASN A 1 124 ? 4.672 15.981 -22.329 1.00 76.44 124 ASN A CA 1
ATOM 941 C C . ASN A 1 124 ? 4.652 15.065 -21.089 1.00 76.44 124 ASN A C 1
ATOM 943 O O . ASN A 1 124 ? 4.281 15.498 -19.995 1.00 76.44 124 ASN A O 1
ATOM 947 N N . ARG A 1 125 ? 4.991 13.779 -21.254 1.00 85.19 125 ARG A N 1
ATOM 948 C CA . ARG A 1 125 ? 5.094 12.838 -20.129 1.00 85.19 125 ARG A CA 1
ATOM 949 C C . ARG A 1 125 ? 6.396 13.069 -19.350 1.00 85.19 125 ARG A C 1
ATOM 951 O O . ARG A 1 125 ? 7.443 13.223 -19.980 1.00 85.19 125 ARG A O 1
ATOM 958 N N . PRO A 1 126 ? 6.363 13.067 -18.004 1.00 89.50 126 PRO A N 1
ATOM 959 C CA . PRO A 1 126 ? 7.584 13.146 -17.219 1.00 89.50 126 PRO A CA 1
ATOM 960 C C . PRO A 1 126 ? 8.451 11.904 -17.442 1.00 89.50 126 PRO A C 1
ATOM 962 O O . PRO A 1 126 ? 7.940 10.794 -17.622 1.00 89.50 126 PRO A O 1
ATOM 965 N N . ALA A 1 127 ? 9.765 12.112 -17.421 1.00 92.38 127 ALA A N 1
ATOM 966 C CA . ALA A 1 127 ? 10.766 11.075 -17.604 1.00 92.38 127 ALA A CA 1
ATOM 967 C C . ALA A 1 127 ? 11.624 10.940 -16.342 1.00 92.38 127 ALA A C 1
ATOM 969 O O . ALA A 1 127 ? 12.032 11.936 -15.748 1.00 92.38 127 ALA A O 1
ATOM 970 N N . TRP A 1 128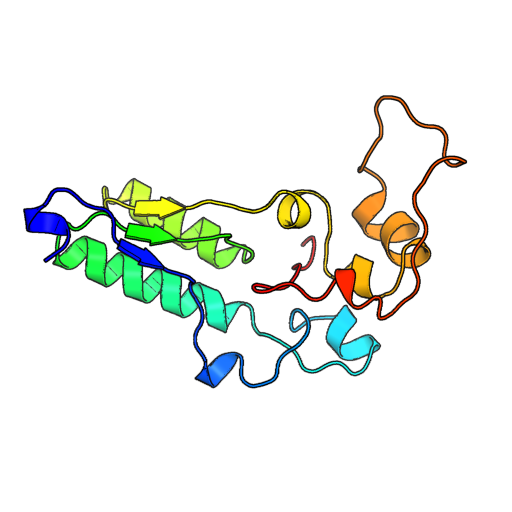 ? 11.895 9.699 -15.959 1.00 95.69 128 TRP A N 1
ATOM 971 C CA . TRP A 1 128 ? 12.786 9.315 -14.865 1.00 95.69 128 TRP A CA 1
ATOM 972 C C . TRP A 1 128 ? 13.457 7.979 -15.188 1.00 95.69 128 TRP A C 1
ATOM 974 O O . TRP A 1 128 ? 12.942 7.186 -15.994 1.00 95.69 128 TRP A O 1
ATOM 984 N N . LEU A 1 129 ? 14.616 7.757 -14.571 1.00 97.12 129 LEU A N 1
ATOM 985 C CA . LEU A 1 129 ? 15.445 6.567 -14.754 1.00 97.12 129 LEU A CA 1
ATOM 986 C C . LEU A 1 129 ? 14.936 5.394 -13.907 1.00 97.12 129 LEU A C 1
ATOM 988 O O . LEU A 1 129 ? 14.188 5.577 -12.948 1.00 97.12 129 LEU A O 1
ATOM 992 N N . ALA A 1 130 ? 15.367 4.181 -14.252 1.00 95.94 130 ALA A N 1
ATOM 993 C CA . ALA A 1 130 ? 15.238 3.049 -13.341 1.00 95.94 130 ALA A CA 1
ATOM 994 C C . ALA A 1 130 ? 16.047 3.313 -12.059 1.00 95.94 130 ALA A C 1
ATOM 996 O O . ALA A 1 130 ? 17.087 3.972 -12.115 1.00 95.94 130 ALA A O 1
ATOM 997 N N . TYR A 1 131 ? 15.582 2.778 -10.928 1.00 94.94 131 TYR A N 1
ATOM 998 C CA . TYR A 1 131 ? 16.189 2.976 -9.603 1.00 94.94 131 TYR A CA 1
ATOM 999 C C . TYR A 1 131 ? 16.204 4.433 -9.104 1.00 94.94 131 TYR A C 1
ATOM 1001 O O . TYR A 1 131 ? 17.016 4.782 -8.247 1.00 94.94 131 TYR A O 1
ATOM 1009 N N . ASP A 1 132 ? 15.309 5.294 -9.604 1.00 95.06 132 ASP A N 1
ATOM 1010 C CA . ASP A 1 132 ? 15.138 6.636 -9.041 1.00 95.06 132 ASP A CA 1
ATOM 1011 C C . ASP A 1 132 ? 14.710 6.534 -7.567 1.00 95.06 132 ASP A C 1
ATOM 1013 O O . ASP A 1 132 ? 13.657 5.979 -7.236 1.00 95.06 132 ASP A O 1
ATOM 1017 N N . THR A 1 133 ? 15.535 7.065 -6.666 1.00 92.94 133 THR A N 1
ATOM 1018 C CA . THR A 1 133 ? 15.320 6.967 -5.219 1.00 92.94 133 THR A CA 1
ATOM 1019 C C . THR A 1 133 ? 14.095 7.744 -4.749 1.00 92.94 133 THR A C 1
ATOM 1021 O O . THR A 1 133 ? 13.569 7.435 -3.680 1.00 92.94 133 THR A O 1
ATOM 1024 N N . ASN A 1 134 ? 13.567 8.675 -5.553 1.00 93.81 134 ASN A N 1
ATOM 1025 C CA . ASN A 1 134 ? 12.293 9.336 -5.268 1.00 93.81 134 ASN A CA 1
ATOM 1026 C C . ASN A 1 134 ? 11.101 8.369 -5.294 1.00 93.81 134 ASN A C 1
ATOM 1028 O O . ASN A 1 134 ? 10.033 8.728 -4.815 1.00 93.81 134 ASN A O 1
ATOM 1032 N N . LEU A 1 135 ? 11.258 7.162 -5.849 1.00 94.06 135 LEU A N 1
ATOM 1033 C CA . LEU A 1 135 ? 10.221 6.125 -5.886 1.00 94.06 135 LEU A CA 1
ATOM 1034 C C . LEU A 1 135 ? 10.306 5.141 -4.713 1.00 94.06 135 LEU A C 1
ATOM 1036 O O . LEU A 1 135 ? 9.459 4.253 -4.589 1.00 94.06 135 LEU A O 1
ATOM 1040 N N . LYS A 1 136 ? 11.297 5.304 -3.830 1.00 92.75 136 LYS A N 1
ATOM 1041 C CA . LYS A 1 136 ? 11.392 4.557 -2.577 1.00 92.75 136 LYS A CA 1
ATOM 1042 C C . LYS A 1 136 ? 10.402 5.153 -1.575 1.00 92.75 136 LYS A C 1
ATOM 1044 O O . LYS A 1 136 ? 10.683 6.164 -0.935 1.00 92.75 136 LYS A O 1
ATOM 1049 N N . MET A 1 137 ? 9.264 4.484 -1.406 1.00 92.06 137 MET A N 1
ATOM 1050 C CA . MET A 1 137 ? 8.182 4.887 -0.499 1.00 92.06 137 MET A CA 1
ATOM 1051 C C . MET A 1 137 ? 8.005 3.887 0.645 1.00 92.06 137 MET A C 1
ATOM 1053 O O . MET A 1 137 ? 8.266 2.699 0.474 1.00 92.06 137 MET A O 1
ATOM 1057 N N . ASN A 1 138 ? 7.514 4.366 1.791 1.00 93.19 138 ASN A N 1
ATOM 1058 C CA . ASN A 1 138 ? 7.113 3.531 2.923 1.00 93.19 138 ASN A CA 1
ATOM 1059 C C . ASN A 1 138 ? 5.645 3.837 3.273 1.00 93.19 138 ASN A C 1
ATOM 1061 O O . ASN A 1 138 ? 5.395 4.901 3.842 1.00 93.19 138 ASN A O 1
ATOM 1065 N N . PRO A 1 139 ? 4.689 2.940 2.976 1.00 95.56 139 PRO A N 1
ATOM 1066 C CA . PRO A 1 139 ? 4.840 1.648 2.300 1.00 95.56 139 PRO A CA 1
ATOM 1067 C C . PRO A 1 139 ? 5.137 1.788 0.793 1.00 95.56 139 PRO A C 1
ATOM 1069 O O . PRO A 1 139 ? 4.860 2.838 0.200 1.00 95.56 139 PRO A O 1
ATOM 1072 N N . PRO A 1 140 ? 5.691 0.746 0.148 1.00 97.12 140 PRO A N 1
ATOM 1073 C CA . PRO A 1 140 ? 6.111 0.817 -1.250 1.00 97.12 140 PRO A CA 1
ATOM 1074 C C . PRO A 1 140 ? 4.922 0.910 -2.214 1.00 97.12 140 PRO A C 1
ATOM 1076 O O . PRO A 1 140 ? 3.801 0.506 -1.900 1.00 97.12 140 PRO A O 1
ATOM 1079 N N . LEU A 1 141 ? 5.188 1.397 -3.428 1.00 97.25 141 LEU A N 1
ATOM 1080 C CA . LEU A 1 141 ? 4.250 1.291 -4.548 1.00 97.25 141 LEU A CA 1
ATOM 1081 C C . LEU A 1 141 ? 3.981 -0.189 -4.846 1.00 97.25 141 LEU A C 1
ATOM 1083 O O . LEU A 1 141 ? 4.924 -0.975 -4.918 1.00 97.25 141 LEU A O 1
ATOM 1087 N N . ARG A 1 142 ? 2.709 -0.573 -4.999 1.00 96.25 142 ARG A N 1
ATOM 1088 C CA . ARG A 1 142 ? 2.299 -1.961 -5.269 1.00 96.25 142 ARG A CA 1
ATOM 1089 C C . ARG A 1 142 ? 2.018 -2.190 -6.751 1.00 96.25 142 ARG A C 1
ATOM 1091 O O . ARG A 1 142 ? 1.932 -1.246 -7.534 1.00 96.25 142 ARG A O 1
ATOM 1098 N N . SER A 1 143 ? 1.869 -3.459 -7.113 1.00 94.50 143 SER A N 1
ATOM 1099 C CA . SER A 1 143 ? 1.434 -3.867 -8.449 1.00 94.50 143 SER A CA 1
ATOM 1100 C C . SER A 1 143 ? 0.017 -3.361 -8.750 1.00 94.50 143 SER A C 1
ATOM 1102 O O . SER A 1 143 ? -0.828 -3.285 -7.859 1.00 94.50 143 SER A O 1
ATOM 1104 N N . ALA A 1 144 ? -0.268 -3.052 -10.020 1.00 86.25 144 ALA A N 1
ATOM 1105 C CA . ALA A 1 144 ? -1.601 -2.626 -10.472 1.00 86.25 144 ALA A CA 1
ATOM 1106 C C . ALA A 1 144 ? -2.677 -3.729 -10.387 1.00 86.25 144 ALA A C 1
ATOM 1108 O O . ALA A 1 144 ? -3.870 -3.443 -10.512 1.00 86.25 144 ALA A O 1
ATOM 1109 N N . ARG A 1 145 ? -2.252 -4.991 -10.284 1.00 76.44 145 ARG A N 1
ATOM 1110 C CA . ARG A 1 145 ? -3.083 -6.196 -10.325 1.00 76.44 145 ARG A CA 1
ATOM 1111 C C . ARG A 1 145 ? -2.698 -7.138 -9.201 1.00 76.44 145 ARG A C 1
ATOM 1113 O O . ARG A 1 145 ? -1.483 -7.212 -8.918 1.00 76.44 145 ARG A O 1
#